Protein AF-A0A2N5FMS7-F1 (afdb_monomer)

Sequence (73 aa):
MKNDVKWCIREISSYWEFFFGHFKDHVNYKACDNYHQLKQEVDLFMEEYNHHRYQWGLEKMTPAQYRGHLLAA

Foldseek 3Di:
DVVVVVVVVVVVVVVVVVLVVVCVVQQPCVPDPDPVVSVVSVVVVVCCQQQPDQDVVLVRDGVVVSVVVVVVD

Structure (mmCIF, N/CA/C/O backbone):
data_AF-A0A2N5FMS7-F1
#
_entry.id   AF-A0A2N5FMS7-F1
#
loop_
_atom_site.group_PDB
_atom_site.id
_atom_site.type_symbol
_atom_site.label_atom_id
_atom_site.label_alt_id
_atom_site.label_comp_id
_atom_site.label_asym_id
_atom_site.label_entity_id
_atom_site.label_seq_id
_atom_site.pdbx_PDB_ins_code
_atom_site.Cartn_x
_atom_site.Cartn_y
_atom_site.Cartn_z
_atom_site.occupancy
_atom_site.B_iso_or_equiv
_atom_site.auth_seq_id
_atom_site.auth_comp_id
_atom_site.auth_asym_id
_atom_site.auth_atom_id
_atom_site.pdbx_PDB_model_num
ATOM 1 N N . MET A 1 1 ? 18.756 -26.052 -9.632 1.00 42.12 1 MET A N 1
ATOM 2 C CA . MET A 1 1 ? 17.344 -26.352 -9.308 1.00 42.12 1 MET A CA 1
ATOM 3 C C . MET A 1 1 ? 16.985 -26.468 -7.819 1.00 42.12 1 MET A C 1
ATOM 5 O O . MET A 1 1 ? 15.800 -26.488 -7.532 1.00 42.12 1 MET A O 1
ATOM 9 N N . LYS A 1 2 ? 17.921 -26.528 -6.849 1.00 33.28 2 LYS A N 1
ATOM 10 C CA . LYS A 1 2 ? 17.584 -26.418 -5.402 1.00 33.28 2 LYS A CA 1
ATOM 11 C C . LYS A 1 2 ? 17.884 -25.037 -4.787 1.00 33.28 2 LYS A C 1
ATOM 13 O O . LYS A 1 2 ? 17.559 -24.809 -3.628 1.00 33.28 2 LYS A O 1
ATOM 18 N N . ASN A 1 3 ? 18.472 -24.123 -5.562 1.00 31.70 3 ASN A N 1
ATOM 19 C CA . ASN A 1 3 ? 18.905 -22.804 -5.085 1.00 31.70 3 ASN A CA 1
ATOM 20 C C . ASN A 1 3 ? 17.942 -21.668 -5.466 1.00 31.70 3 ASN A C 1
ATOM 22 O O . ASN A 1 3 ? 17.948 -20.642 -4.796 1.00 31.70 3 ASN A O 1
ATOM 26 N N . ASP A 1 4 ? 17.063 -21.884 -6.446 1.00 33.06 4 ASP A N 1
ATOM 27 C CA . ASP A 1 4 ? 16.117 -20.865 -6.924 1.00 33.06 4 ASP A CA 1
ATOM 28 C C . ASP A 1 4 ? 14.939 -20.682 -5.948 1.00 33.06 4 ASP A C 1
ATOM 30 O O . ASP A 1 4 ? 14.517 -19.569 -5.651 1.00 33.06 4 ASP A O 1
ATOM 34 N N . VAL A 1 5 ? 14.486 -21.772 -5.317 1.00 35.28 5 VAL A N 1
ATOM 35 C CA . VAL A 1 5 ? 13.386 -21.738 -4.333 1.00 35.28 5 VAL A CA 1
ATOM 36 C C . VAL A 1 5 ? 13.797 -21.025 -3.037 1.00 35.28 5 VAL A C 1
ATOM 38 O O . VAL A 1 5 ? 12.987 -20.358 -2.398 1.00 35.28 5 VAL A O 1
ATOM 41 N N . LYS A 1 6 ? 15.076 -21.126 -2.650 1.00 29.52 6 LYS A N 1
ATOM 42 C CA . LYS A 1 6 ? 15.595 -20.499 -1.424 1.00 29.52 6 LYS A CA 1
ATOM 43 C C . LYS A 1 6 ? 15.762 -18.980 -1.572 1.00 29.52 6 LYS A C 1
ATOM 45 O O . LYS A 1 6 ? 15.691 -18.275 -0.568 1.00 29.52 6 LYS A O 1
ATOM 50 N N . TRP A 1 7 ? 15.948 -18.497 -2.803 1.00 26.17 7 TRP A N 1
ATOM 51 C CA . TRP A 1 7 ? 15.921 -17.074 -3.145 1.00 26.17 7 TRP A CA 1
ATOM 52 C C . TRP A 1 7 ? 14.490 -16.527 -3.165 1.00 26.17 7 TRP A C 1
ATOM 54 O O . TRP A 1 7 ? 14.221 -15.555 -2.462 1.00 26.17 7 TRP A O 1
ATOM 64 N N . CYS A 1 8 ? 13.549 -17.206 -3.838 1.00 32.97 8 CYS A N 1
ATOM 65 C CA . CYS A 1 8 ? 12.144 -16.778 -3.867 1.00 32.97 8 CYS A CA 1
ATOM 66 C C . CYS A 1 8 ? 11.533 -16.628 -2.466 1.00 32.97 8 CYS A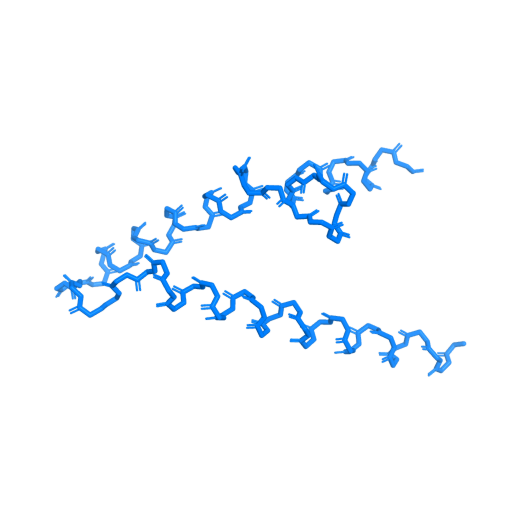 C 1
ATOM 68 O O . CYS A 1 8 ? 10.863 -15.639 -2.198 1.00 32.97 8 CYS A O 1
ATOM 70 N N . ILE A 1 9 ? 11.786 -17.563 -1.542 1.00 37.91 9 ILE A N 1
ATOM 71 C CA . ILE A 1 9 ? 11.224 -17.484 -0.179 1.00 37.91 9 ILE A CA 1
ATOM 72 C C . ILE A 1 9 ? 11.760 -16.263 0.589 1.00 37.91 9 ILE A C 1
ATOM 74 O O . ILE A 1 9 ? 11.030 -15.653 1.369 1.00 37.91 9 ILE A O 1
ATOM 78 N N . ARG A 1 10 ? 13.021 -15.880 0.361 1.00 38.09 10 ARG A N 1
ATOM 79 C CA . ARG A 1 10 ? 13.674 -14.783 1.083 1.00 38.09 10 ARG A CA 1
ATOM 80 C C . ARG A 1 10 ? 13.215 -13.411 0.581 1.00 38.09 10 ARG A C 1
ATOM 82 O O . ARG A 1 10 ? 12.998 -12.529 1.405 1.00 38.09 10 ARG A O 1
ATOM 89 N N . GLU A 1 11 ? 12.982 -13.266 -0.723 1.00 45.59 11 GLU A N 1
ATOM 90 C CA . GLU A 1 11 ? 12.419 -12.035 -1.296 1.00 45.59 11 GLU A CA 1
ATOM 91 C C . GLU A 1 11 ? 10.914 -11.885 -1.033 1.00 45.59 11 GLU A C 1
ATOM 93 O O . GLU A 1 11 ? 10.448 -10.786 -0.729 1.00 45.59 11 GLU A O 1
ATOM 98 N N . ILE A 1 12 ? 10.153 -12.987 -1.045 1.00 51.12 12 ILE A N 1
ATOM 99 C CA . ILE A 1 12 ? 8.721 -12.977 -0.709 1.00 51.12 12 ILE A CA 1
ATOM 100 C C . ILE A 1 12 ? 8.510 -12.562 0.755 1.00 51.12 12 ILE A C 1
ATOM 102 O O . ILE A 1 12 ? 7.640 -11.735 1.023 1.00 51.12 12 ILE A O 1
ATOM 106 N N . SER A 1 13 ? 9.317 -13.071 1.698 1.00 54.56 13 SER A N 1
ATOM 107 C CA . SER A 1 13 ? 9.228 -12.659 3.111 1.00 54.56 13 SER A CA 1
ATOM 108 C C . SER A 1 13 ? 9.497 -11.162 3.271 1.00 54.56 13 SER A C 1
ATOM 110 O O . SER A 1 13 ? 8.719 -10.476 3.927 1.00 54.56 13 SER A O 1
ATOM 112 N N . SER A 1 14 ? 10.528 -10.628 2.601 1.00 62.62 14 SER A N 1
ATOM 113 C CA . SER A 1 14 ? 10.825 -9.192 2.660 1.00 62.62 14 SER A CA 1
ATOM 114 C C . SER A 1 14 ? 9.754 -8.328 1.999 1.00 62.62 14 SER A C 1
ATOM 116 O O . SER A 1 14 ? 9.461 -7.245 2.497 1.00 62.62 14 SER A O 1
ATOM 118 N N . TYR A 1 15 ? 9.138 -8.801 0.911 1.00 68.38 15 TYR A N 1
ATOM 119 C CA . TYR A 1 15 ? 8.066 -8.077 0.233 1.00 68.38 15 TYR A CA 1
ATOM 120 C C . TYR A 1 15 ? 6.839 -7.935 1.137 1.00 68.38 15 TYR A C 1
ATOM 122 O O . TYR A 1 15 ? 6.346 -6.826 1.333 1.00 68.38 15 TYR A O 1
ATOM 130 N N . TRP A 1 16 ? 6.380 -9.038 1.738 1.00 73.19 16 TRP A N 1
ATOM 131 C CA . TRP A 1 16 ? 5.229 -9.011 2.640 1.00 73.19 16 TRP A CA 1
ATOM 132 C C . TRP A 1 16 ? 5.515 -8.223 3.918 1.00 73.19 16 TRP A C 1
ATOM 134 O O . TRP A 1 16 ? 4.678 -7.426 4.333 1.00 73.19 16 TRP A O 1
ATOM 144 N N . GLU A 1 17 ? 6.689 -8.389 4.528 1.00 75.50 17 GLU A N 1
ATOM 145 C CA . GLU A 1 17 ? 7.077 -7.633 5.725 1.00 75.50 17 GLU A CA 1
ATOM 146 C C . GLU A 1 17 ? 7.142 -6.125 5.456 1.00 75.50 17 GLU A C 1
ATOM 148 O O . GLU A 1 17 ? 6.617 -5.333 6.240 1.00 75.50 17 GLU A O 1
ATOM 153 N N . PHE A 1 18 ? 7.713 -5.721 4.321 1.00 77.44 18 PHE A N 1
ATOM 154 C CA . PHE A 1 18 ? 7.782 -4.321 3.908 1.00 77.44 18 PHE A CA 1
ATOM 155 C C . PHE A 1 18 ? 6.398 -3.750 3.578 1.00 77.44 18 PHE A C 1
ATOM 157 O O . PHE A 1 18 ? 6.053 -2.653 4.021 1.00 77.44 18 PHE A O 1
ATOM 164 N N . PHE A 1 19 ? 5.580 -4.507 2.843 1.00 81.19 19 PHE A N 1
ATOM 165 C CA . PHE A 1 19 ? 4.206 -4.138 2.521 1.00 81.19 19 PHE A CA 1
ATOM 166 C C . PHE A 1 19 ? 3.375 -3.930 3.791 1.00 81.19 19 PHE A C 1
ATOM 168 O O . PHE A 1 19 ? 2.791 -2.864 3.970 1.00 81.19 19 PHE 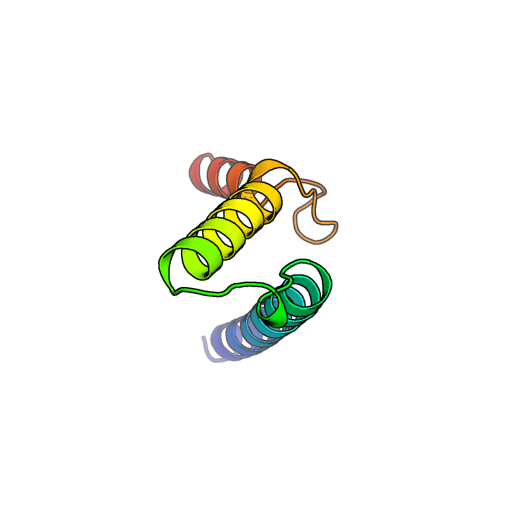A O 1
ATOM 175 N N . PHE A 1 20 ? 3.369 -4.900 4.712 1.00 80.12 20 PHE A N 1
ATOM 176 C CA . PHE A 1 20 ? 2.599 -4.804 5.953 1.00 80.12 20 PHE A CA 1
ATOM 177 C C . PHE A 1 20 ? 3.160 -3.771 6.933 1.00 80.12 20 PHE A C 1
ATOM 179 O O . PHE A 1 20 ? 2.390 -3.224 7.722 1.00 80.12 20 PHE A O 1
ATOM 186 N N . GLY A 1 21 ? 4.462 -3.480 6.887 1.00 83.38 21 GLY A N 1
ATOM 187 C CA . GLY A 1 21 ? 5.050 -2.340 7.589 1.00 83.38 21 GLY A CA 1
ATOM 188 C C . GLY A 1 21 ? 4.431 -1.027 7.112 1.00 83.38 21 GLY A C 1
ATOM 189 O O . GLY A 1 21 ? 3.801 -0.320 7.890 1.00 83.38 21 GLY A O 1
ATOM 190 N N . HIS A 1 22 ? 4.496 -0.761 5.807 1.00 79.69 22 HIS A N 1
ATOM 191 C CA . HIS A 1 22 ? 3.943 0.466 5.229 1.00 79.69 22 HIS A CA 1
ATOM 192 C C . HIS A 1 22 ? 2.428 0.581 5.323 1.00 79.69 22 HIS A C 1
ATOM 194 O O . HIS A 1 22 ? 1.909 1.679 5.512 1.00 79.69 22 HIS A O 1
ATOM 200 N N . PHE A 1 23 ? 1.728 -0.542 5.205 1.00 85.69 23 PHE A N 1
ATOM 201 C CA . PHE A 1 23 ? 0.285 -0.600 5.358 1.00 85.69 23 PHE A CA 1
ATOM 202 C C . PHE A 1 23 ? -0.145 -0.128 6.752 1.00 85.69 23 PHE A C 1
ATOM 204 O O . PHE A 1 23 ? -1.078 0.657 6.871 1.00 85.69 23 PHE A O 1
ATOM 211 N N . LYS A 1 24 ? 0.568 -0.542 7.809 1.00 83.50 24 LYS A N 1
ATOM 212 C CA . LYS A 1 24 ? 0.269 -0.121 9.188 1.00 83.50 24 LYS A CA 1
ATOM 213 C C . LYS A 1 24 ? 0.509 1.367 9.434 1.00 83.50 24 LYS A C 1
ATOM 215 O O . LYS A 1 24 ? -0.171 1.931 10.285 1.00 83.50 24 LYS A O 1
ATOM 220 N N . ASP A 1 25 ? 1.452 1.971 8.716 1.00 83.56 25 ASP A N 1
ATOM 221 C CA . ASP A 1 25 ? 1.760 3.398 8.846 1.00 83.56 25 ASP A CA 1
ATOM 222 C C . ASP A 1 25 ? 0.760 4.287 8.091 1.00 83.56 25 ASP A C 1
ATOM 224 O O . ASP A 1 25 ? 0.476 5.396 8.533 1.00 83.56 25 ASP A O 1
ATOM 228 N N . HIS A 1 26 ? 0.239 3.821 6.950 1.00 79.19 26 HIS A N 1
ATOM 229 C CA . HIS A 1 26 ? -0.646 4.615 6.088 1.00 79.19 26 HIS A CA 1
ATOM 230 C C . HIS A 1 26 ? -2.137 4.381 6.332 1.00 79.19 26 HIS A C 1
ATOM 232 O O . HIS A 1 26 ? -2.918 5.315 6.179 1.00 79.19 26 HIS A O 1
ATOM 238 N N . VAL A 1 27 ? -2.554 3.164 6.692 1.00 83.94 27 VAL A N 1
ATOM 239 C CA . VAL A 1 27 ? -3.978 2.836 6.840 1.00 83.94 27 VAL A CA 1
ATOM 240 C C . VAL A 1 27 ? -4.411 3.028 8.285 1.00 83.94 27 VAL A C 1
ATOM 242 O O . VAL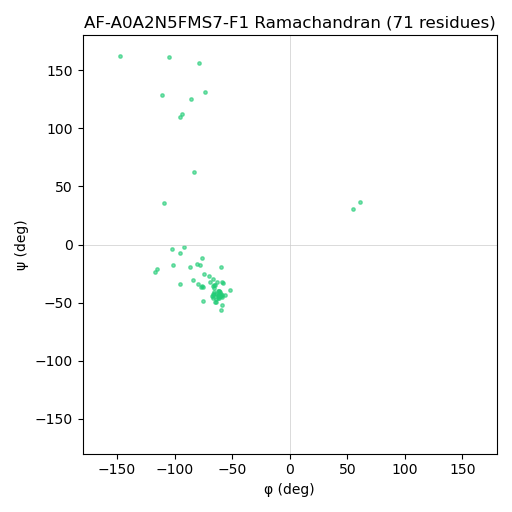 A 1 27 ? -4.042 2.256 9.175 1.00 83.94 27 VAL A O 1
ATOM 245 N N . ASN A 1 28 ? -5.261 4.025 8.530 1.00 82.06 28 ASN A N 1
ATOM 246 C CA . ASN A 1 28 ? -5.832 4.273 9.852 1.00 82.06 28 ASN A CA 1
ATOM 247 C C . ASN A 1 28 ? -7.061 3.386 10.115 1.00 82.06 28 ASN A C 1
ATOM 249 O O . ASN A 1 28 ? -8.170 3.864 10.343 1.00 82.06 28 ASN A O 1
ATOM 253 N N . TYR A 1 29 ? -6.855 2.067 10.131 1.00 78.88 29 TYR A N 1
ATOM 254 C CA . TYR A 1 29 ? -7.924 1.074 10.315 1.00 78.88 29 TYR A CA 1
ATOM 255 C C . TYR A 1 29 ? -8.684 1.213 11.646 1.00 78.88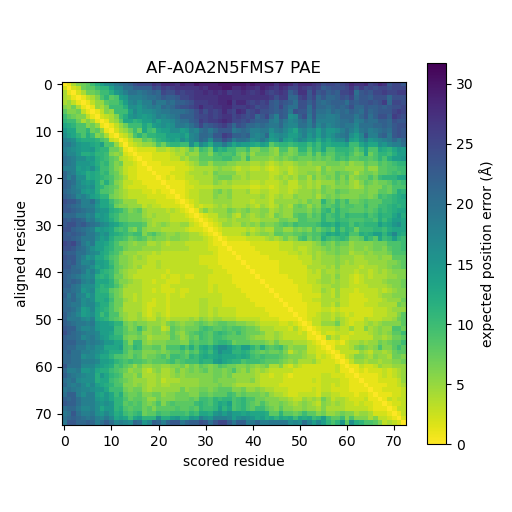 29 TYR A C 1
ATOM 257 O O . TYR A 1 29 ? -9.785 0.688 11.781 1.00 78.88 29 TYR A O 1
ATOM 265 N N . LYS A 1 30 ? -8.107 1.902 12.642 1.00 81.94 30 LYS A N 1
ATOM 266 C CA . LYS A 1 30 ? -8.748 2.168 13.941 1.00 81.94 30 LYS A CA 1
ATOM 267 C C . LYS A 1 30 ? -9.777 3.296 13.888 1.00 81.94 30 LYS A C 1
ATOM 269 O O . LYS A 1 30 ? -10.576 3.402 14.811 1.00 81.94 30 LYS A O 1
ATOM 274 N N . ALA A 1 31 ? -9.732 4.133 12.855 1.00 84.38 31 ALA A N 1
ATOM 275 C CA . ALA A 1 31 ? -10.689 5.213 12.635 1.00 84.38 31 ALA A CA 1
ATOM 276 C C . ALA A 1 31 ? -11.875 4.793 11.750 1.00 84.38 31 ALA A C 1
ATOM 278 O O . ALA A 1 31 ? -12.758 5.606 11.502 1.00 84.38 31 ALA A O 1
ATOM 279 N N . CYS A 1 32 ? -11.898 3.550 11.258 1.00 88.38 32 CYS A N 1
ATOM 280 C CA . CYS A 1 32 ? -12.996 3.036 10.446 1.00 88.38 32 CYS A CA 1
ATOM 281 C C . CYS A 1 32 ? -14.113 2.478 11.339 1.00 88.38 32 CYS A C 1
ATOM 283 O O . CYS A 1 32 ? -13.883 1.557 12.122 1.00 88.38 32 CYS A O 1
ATOM 285 N N . ASP A 1 33 ? -15.338 2.966 11.155 1.00 87.50 33 ASP A N 1
ATOM 286 C CA . ASP A 1 33 ? -16.509 2.555 11.942 1.00 87.50 33 ASP A CA 1
ATOM 287 C C . ASP A 1 33 ? -17.208 1.316 11.369 1.00 87.50 33 ASP A C 1
ATOM 289 O O . ASP A 1 33 ? -17.989 0.642 12.042 1.00 87.50 33 ASP A O 1
ATOM 293 N N . ASN A 1 34 ? -16.969 1.016 10.092 1.00 91.31 34 ASN A N 1
ATOM 294 C CA . ASN A 1 34 ? -17.602 -0.096 9.397 1.00 91.31 34 ASN A CA 1
ATOM 295 C C . ASN A 1 34 ? -16.682 -0.722 8.343 1.00 91.31 34 ASN A C 1
ATOM 297 O O . ASN A 1 34 ? -15.703 -0.131 7.883 1.00 91.31 34 ASN A O 1
ATOM 301 N N . TYR A 1 35 ? -17.038 -1.941 7.934 1.00 91.06 35 TYR A N 1
ATOM 302 C CA . TYR A 1 35 ? -16.282 -2.719 6.954 1.00 91.06 35 TYR A CA 1
ATOM 303 C C . TYR A 1 35 ? -16.109 -1.997 5.609 1.00 91.06 35 TYR A C 1
ATOM 305 O O . TYR A 1 35 ? -15.077 -2.153 4.963 1.00 91.06 35 TYR A O 1
ATOM 313 N N . HIS A 1 36 ? -17.090 -1.192 5.188 1.00 91.94 36 HIS A N 1
ATOM 314 C CA . HIS A 1 36 ? -17.016 -0.476 3.917 1.00 91.94 36 HIS A CA 1
ATOM 315 C C . HIS A 1 36 ? -15.917 0.589 3.93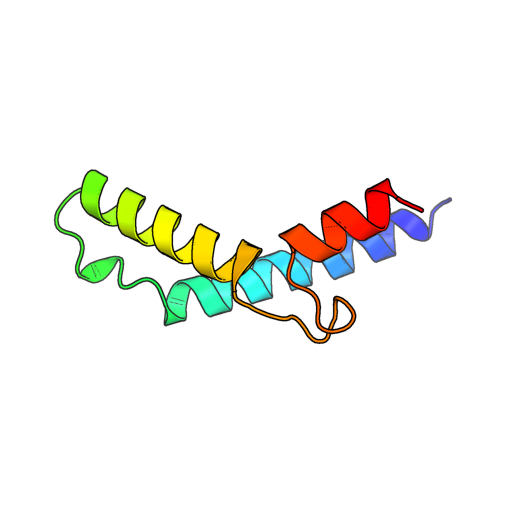2 1.00 91.94 36 HIS A C 1
ATOM 317 O O . HIS A 1 36 ? -15.116 0.641 3.005 1.00 91.94 36 HIS A O 1
ATOM 323 N N . GLN A 1 37 ? -15.831 1.385 5.000 1.00 88.50 37 GLN A N 1
ATOM 324 C CA . GLN A 1 37 ? -14.762 2.371 5.176 1.00 88.50 37 GLN A CA 1
ATOM 325 C C . GLN A 1 37 ? -13.388 1.704 5.232 1.00 88.50 37 GLN A C 1
ATOM 327 O O . GLN A 1 37 ? -12.472 2.137 4.544 1.00 88.50 37 GLN A O 1
ATOM 332 N N . LEU A 1 38 ? -13.261 0.601 5.979 1.00 90.31 38 LEU A N 1
ATOM 333 C CA . LEU A 1 38 ? -12.008 -0.153 6.029 1.00 90.31 38 LEU A CA 1
ATOM 334 C C . LEU A 1 38 ? -11.599 -0.655 4.639 1.00 90.31 38 LEU A C 1
ATOM 336 O O . LEU A 1 38 ? -10.437 -0.548 4.261 1.00 90.31 38 LEU A O 1
ATOM 340 N N . LYS A 1 39 ? -12.550 -1.193 3.870 1.00 91.69 39 LYS A N 1
ATOM 341 C CA . LYS A 1 39 ? -12.292 -1.649 2.505 1.00 91.69 39 LYS A CA 1
ATOM 342 C C . LYS A 1 39 ? -11.848 -0.493 1.604 1.00 91.69 39 LYS A C 1
ATOM 344 O O . LYS A 1 39 ? -10.884 -0.657 0.872 1.00 91.69 39 LYS A O 1
ATOM 349 N N . GLN A 1 40 ? -12.502 0.664 1.693 1.00 91.31 40 GLN A N 1
ATOM 350 C CA . GLN A 1 40 ? -12.126 1.848 0.916 1.00 91.31 40 GLN A CA 1
ATOM 351 C C . GLN A 1 40 ? -10.707 2.327 1.237 1.00 91.31 40 GLN A C 1
ATOM 353 O O . GLN A 1 40 ? -9.947 2.603 0.318 1.00 91.31 40 GLN A O 1
ATOM 358 N N . GLU A 1 41 ? -10.325 2.375 2.512 1.00 90.06 41 GLU A N 1
ATOM 359 C CA . GLU A 1 41 ? -8.963 2.737 2.926 1.00 90.06 41 GLU A CA 1
ATOM 360 C C . GLU A 1 41 ? -7.914 1.753 2.386 1.00 90.06 41 GLU A C 1
ATOM 362 O O . GLU A 1 41 ? -6.849 2.156 1.918 1.00 90.06 41 GLU A O 1
ATOM 367 N N . VAL A 1 42 ? -8.226 0.453 2.399 1.00 90.06 42 VAL A N 1
ATOM 368 C CA . VAL A 1 42 ? -7.368 -0.579 1.801 1.00 90.06 42 VAL A CA 1
ATOM 369 C C . VAL A 1 42 ? -7.250 -0.384 0.290 1.00 90.06 42 VAL A C 1
ATOM 371 O O . VAL A 1 42 ? -6.140 -0.435 -0.234 1.00 90.06 42 VAL A O 1
ATOM 374 N N . ASP A 1 43 ? -8.363 -0.153 -0.405 1.00 90.00 43 ASP A N 1
ATOM 375 C CA . ASP A 1 43 ? -8.385 0.033 -1.858 1.00 90.00 43 ASP A CA 1
ATOM 376 C C . ASP A 1 43 ? -7.568 1.277 -2.263 1.00 90.00 43 ASP A C 1
ATOM 378 O O . ASP A 1 43 ? -6.722 1.191 -3.154 1.00 90.00 43 ASP A O 1
ATOM 382 N N . LEU A 1 44 ? -7.728 2.394 -1.541 1.00 89.69 44 LEU A N 1
ATOM 383 C CA . LEU A 1 44 ? -6.946 3.620 -1.739 1.00 89.69 44 LEU A CA 1
ATOM 384 C C . LEU A 1 44 ? -5.451 3.387 -1.509 1.00 89.69 44 LEU A C 1
ATOM 386 O O . LEU A 1 44 ? -4.621 3.782 -2.328 1.00 89.69 44 LEU A O 1
ATOM 390 N N . PHE A 1 45 ? -5.089 2.698 -0.425 1.00 89.56 45 PHE A N 1
ATOM 391 C CA . PHE A 1 45 ? -3.695 2.354 -0.162 1.00 89.56 45 PHE A CA 1
ATOM 392 C C . PHE A 1 45 ? -3.098 1.481 -1.274 1.00 89.56 45 PHE A C 1
ATOM 394 O O . PHE A 1 45 ? -1.949 1.680 -1.673 1.00 89.56 45 PHE A O 1
ATOM 401 N N . MET A 1 46 ? -3.861 0.511 -1.783 1.00 89.06 46 MET A N 1
ATOM 402 C CA . MET A 1 46 ? -3.414 -0.375 -2.858 1.00 89.06 46 MET A CA 1
ATOM 403 C C . MET A 1 46 ? -3.194 0.384 -4.165 1.00 89.06 46 MET A C 1
ATOM 405 O O . MET A 1 46 ? -2.238 0.084 -4.883 1.00 89.06 46 MET A O 1
ATOM 409 N N . GLU A 1 47 ? -4.034 1.367 -4.477 1.00 89.06 47 GLU A N 1
ATOM 410 C CA . GLU A 1 47 ? -3.854 2.223 -5.649 1.00 89.06 47 GLU A CA 1
ATOM 411 C C . GLU A 1 47 ? -2.575 3.063 -5.534 1.00 89.06 47 GLU A C 1
ATOM 413 O O . GLU A 1 47 ? -1.713 2.998 -6.416 1.00 89.06 47 GLU A O 1
ATOM 418 N N . GLU A 1 48 ? -2.372 3.731 -4.397 1.00 87.06 48 GLU A N 1
ATOM 419 C CA . GLU A 1 48 ? -1.159 4.509 -4.119 1.00 87.06 48 GLU A CA 1
ATOM 420 C C . GLU A 1 48 ? 0.116 3.65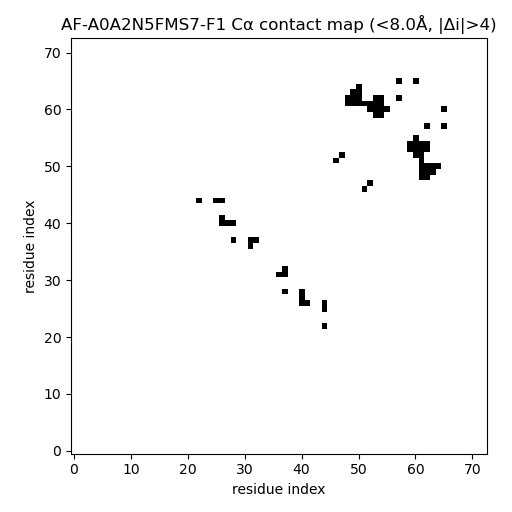6 -4.184 1.00 87.06 48 GLU A C 1
ATOM 422 O O . GLU A 1 48 ? 1.110 4.032 -4.818 1.00 87.06 48 GLU A O 1
ATOM 427 N N . TYR A 1 49 ? 0.092 2.468 -3.576 1.00 84.94 49 TYR A N 1
ATOM 428 C CA . TYR A 1 49 ? 1.234 1.559 -3.557 1.00 84.94 49 TYR A CA 1
ATOM 429 C C . TYR A 1 49 ? 1.586 1.033 -4.956 1.00 84.94 49 TYR A C 1
ATOM 431 O O . TYR A 1 49 ? 2.768 0.937 -5.294 1.00 84.94 49 TYR A O 1
ATOM 439 N N . ASN A 1 50 ? 0.583 0.703 -5.775 1.00 84.81 50 ASN A N 1
ATOM 440 C CA . ASN A 1 50 ? 0.790 0.077 -7.083 1.00 84.81 50 ASN A CA 1
ATOM 441 C C . ASN A 1 50 ? 1.087 1.072 -8.209 1.00 84.81 50 ASN A C 1
ATOM 443 O O . ASN A 1 50 ? 1.791 0.703 -9.154 1.00 84.81 50 ASN A O 1
ATOM 447 N N . HIS A 1 51 ? 0.562 2.298 -8.131 1.00 84.75 51 HIS A N 1
ATOM 448 C CA . HIS A 1 51 ? 0.581 3.251 -9.246 1.00 84.75 51 HIS A CA 1
ATOM 449 C C . HIS A 1 51 ? 1.366 4.533 -8.982 1.00 84.75 51 HIS A C 1
ATOM 451 O O . HIS A 1 51 ? 1.847 5.127 -9.945 1.00 84.75 51 HIS A O 1
ATOM 457 N N . HIS A 1 52 ? 1.550 4.942 -7.726 1.00 81.12 52 HIS A N 1
ATOM 458 C CA . HIS A 1 52 ? 2.152 6.243 -7.407 1.00 81.12 52 HIS A C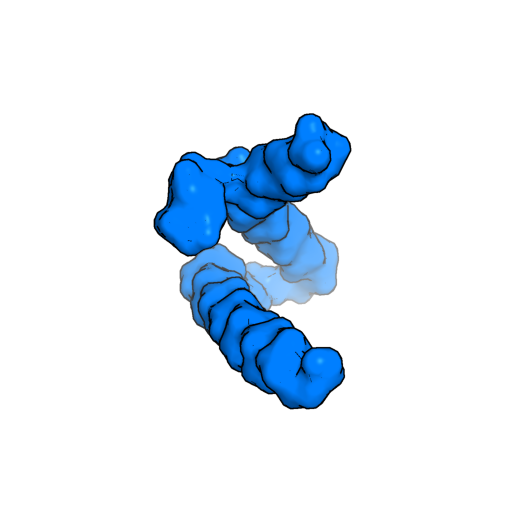A 1
ATOM 459 C C . HIS A 1 52 ? 3.498 6.127 -6.684 1.00 81.12 52 HIS A C 1
ATOM 461 O O . HIS A 1 52 ?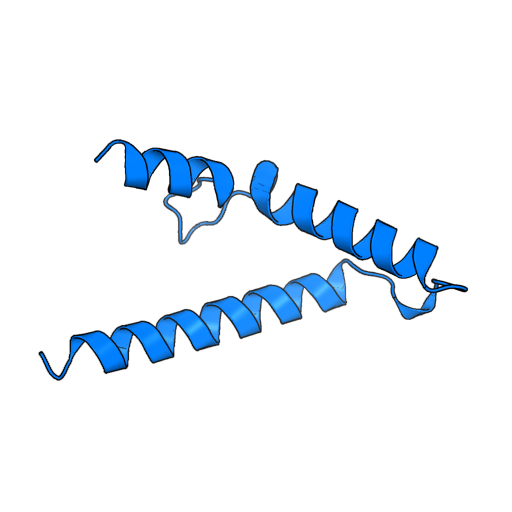 4.320 7.045 -6.736 1.00 81.12 52 HIS A O 1
ATOM 467 N N . ARG A 1 53 ? 3.782 4.980 -6.056 1.00 77.12 53 ARG A N 1
ATOM 468 C CA . ARG A 1 53 ? 5.009 4.781 -5.283 1.00 77.12 53 ARG A CA 1
ATOM 469 C C . ARG A 1 53 ? 6.125 4.102 -6.078 1.00 77.12 53 ARG A C 1
ATOM 471 O O . ARG A 1 53 ? 6.104 2.898 -6.320 1.00 77.12 53 ARG A O 1
ATOM 478 N N . TYR A 1 54 ? 7.164 4.870 -6.387 1.00 78.19 54 TYR A N 1
ATOM 479 C CA . TYR A 1 54 ? 8.396 4.352 -6.980 1.00 78.19 54 TYR A CA 1
ATOM 480 C C . TYR A 1 54 ? 9.237 3.587 -5.954 1.00 78.19 54 TYR A C 1
ATOM 482 O O . TYR A 1 54 ? 9.502 4.083 -4.854 1.00 78.19 54 TYR A O 1
ATOM 490 N N . GLN A 1 55 ? 9.683 2.384 -6.315 1.00 77.69 55 GLN A N 1
ATOM 491 C CA . GLN A 1 55 ? 10.456 1.522 -5.424 1.00 77.69 55 GLN A CA 1
ATOM 492 C C . GLN A 1 55 ? 11.904 1.404 -5.899 1.00 77.69 55 GLN A C 1
ATOM 494 O O . GLN A 1 55 ? 12.174 1.062 -7.048 1.00 77.69 55 GLN A O 1
ATOM 499 N N . TRP A 1 56 ? 12.855 1.652 -4.995 1.00 73.62 56 TRP A N 1
ATOM 500 C CA . TRP A 1 56 ? 14.289 1.548 -5.294 1.00 73.62 56 TRP A CA 1
ATOM 501 C C . TRP A 1 56 ? 14.697 0.144 -5.761 1.00 73.62 56 TRP A C 1
ATOM 503 O O . TRP A 1 56 ? 15.573 0.026 -6.610 1.00 73.62 56 TRP A O 1
ATOM 513 N N . GLY A 1 57 ? 14.028 -0.897 -5.252 1.00 71.25 57 GLY A N 1
ATOM 514 C CA . GLY A 1 57 ? 14.233 -2.286 -5.675 1.00 71.25 57 GLY A CA 1
ATOM 515 C C . GLY A 1 57 ? 13.605 -2.648 -7.026 1.00 71.25 57 GLY A C 1
ATOM 516 O O . GLY A 1 57 ? 13.931 -3.696 -7.565 1.00 71.25 57 GLY A O 1
ATOM 517 N N . LEU A 1 58 ? 12.746 -1.791 -7.588 1.00 71.31 58 LEU A N 1
ATOM 518 C CA . LEU A 1 58 ? 12.097 -1.984 -8.891 1.00 71.31 58 LEU A CA 1
ATOM 519 C C . LEU A 1 58 ? 12.654 -1.014 -9.939 1.00 71.31 58 LEU A C 1
ATOM 521 O O . LEU A 1 58 ? 11.901 -0.458 -10.728 1.00 71.31 58 LEU A O 1
ATOM 525 N N . GLU A 1 59 ? 13.955 -0.716 -9.886 1.00 79.94 59 GLU A N 1
ATOM 526 C CA . GLU A 1 59 ? 14.609 0.243 -10.795 1.00 79.94 59 GLU A CA 1
ATOM 527 C C . GLU A 1 59 ? 13.955 1.636 -10.808 1.00 79.94 59 GLU A C 1
ATOM 529 O O . GLU A 1 59 ? 13.986 2.352 -11.807 1.00 79.94 59 GLU A O 1
ATOM 534 N N . LYS A 1 60 ? 13.375 2.049 -9.673 1.00 81.12 60 LYS A N 1
ATOM 535 C CA . LYS A 1 60 ? 12.578 3.280 -9.552 1.00 81.12 60 LYS A CA 1
ATOM 536 C C . LYS A 1 60 ? 11.341 3.276 -10.455 1.00 81.12 60 LYS A C 1
ATOM 538 O O . LYS A 1 60 ? 10.955 4.326 -10.958 1.00 81.12 60 LYS A O 1
ATOM 543 N N . MET A 1 61 ? 10.705 2.122 -10.619 1.00 83.06 61 MET A N 1
ATOM 544 C CA . MET A 1 61 ? 9.374 1.974 -11.205 1.00 83.06 61 MET A CA 1
ATOM 545 C C . MET A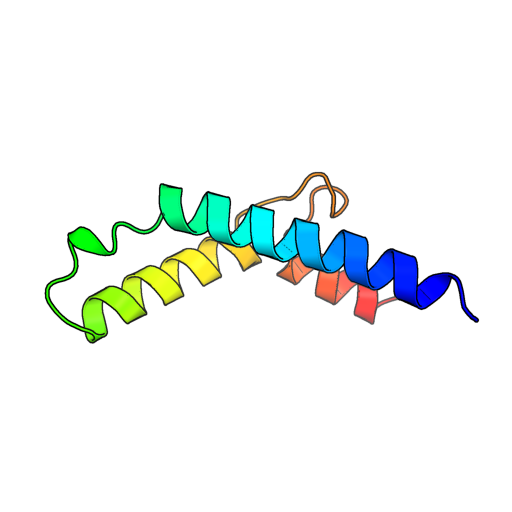 1 61 ? 8.335 1.695 -10.118 1.00 83.06 61 MET A C 1
ATOM 547 O O . MET A 1 61 ? 8.659 1.295 -8.993 1.00 83.06 61 MET A O 1
ATOM 551 N N . THR A 1 62 ? 7.070 1.921 -10.454 1.00 84.81 62 THR A N 1
ATOM 552 C CA . THR A 1 62 ? 5.944 1.442 -9.649 1.00 84.81 62 THR A CA 1
ATOM 553 C C . THR A 1 62 ? 5.714 -0.049 -9.918 1.00 84.81 62 THR A C 1
ATOM 555 O O . THR A 1 62 ? 6.080 -0.540 -10.993 1.00 84.81 62 THR A O 1
ATOM 558 N N . PRO A 1 63 ? 5.088 -0.800 -8.994 1.00 83.25 63 PRO A N 1
ATOM 559 C CA . PRO A 1 63 ? 4.759 -2.207 -9.227 1.00 83.25 63 PRO A CA 1
ATOM 560 C C . PRO A 1 63 ? 3.995 -2.449 -10.540 1.00 83.25 63 PRO A C 1
ATOM 562 O O . PRO A 1 63 ? 4.290 -3.403 -11.264 1.00 83.25 63 PRO A O 1
ATOM 565 N N . ALA A 1 64 ? 3.058 -1.561 -10.895 1.00 85.62 64 ALA A N 1
ATOM 566 C CA . ALA A 1 64 ? 2.312 -1.651 -12.148 1.00 85.62 64 ALA A CA 1
ATOM 567 C C . ALA A 1 64 ? 3.203 -1.446 -13.388 1.00 85.62 64 ALA A C 1
ATOM 569 O O . ALA A 1 64 ? 3.083 -2.189 -14.365 1.00 85.62 64 ALA A O 1
ATOM 570 N N . GLN A 1 65 ? 4.119 -0.475 -13.344 1.00 81.00 65 GLN A N 1
ATOM 571 C CA . GLN A 1 65 ? 5.072 -0.213 -14.429 1.00 81.00 65 GLN A CA 1
ATOM 572 C C . GLN A 1 65 ? 6.066 -1.364 -14.599 1.00 81.00 65 GLN A C 1
ATOM 574 O O . GLN A 1 65 ? 6.292 -1.827 -15.716 1.00 81.00 65 GLN A O 1
ATOM 579 N N . TYR A 1 66 ? 6.599 -1.876 -13.489 1.00 82.81 66 TYR A N 1
ATOM 580 C CA . TYR A 1 66 ? 7.533 -2.996 -13.492 1.00 82.81 66 TYR A CA 1
ATOM 581 C C . TYR A 1 66 ? 6.904 -4.262 -14.088 1.00 82.81 66 TYR A C 1
ATOM 583 O O . TYR A 1 66 ? 7.523 -4.945 -14.901 1.00 82.81 66 TYR A O 1
ATOM 591 N N . ARG A 1 67 ? 5.628 -4.541 -13.782 1.00 83.38 67 ARG A N 1
ATOM 592 C CA . ARG A 1 67 ? 4.882 -5.641 -14.414 1.00 83.38 67 ARG A CA 1
ATOM 593 C C . ARG A 1 67 ? 4.810 -5.491 -15.937 1.00 83.38 67 ARG A C 1
ATOM 595 O O . ARG A 1 67 ? 4.977 -6.477 -16.647 1.00 83.38 67 ARG A O 1
ATOM 602 N N . GLY A 1 68 ? 4.547 -4.282 -16.433 1.00 83.12 68 GLY A N 1
ATOM 603 C CA . GLY A 1 68 ? 4.532 -3.996 -17.870 1.00 83.12 68 GLY A CA 1
ATOM 604 C C . GLY A 1 68 ? 5.897 -4.216 -18.523 1.00 83.12 68 GLY A C 1
ATOM 605 O O . GLY A 1 68 ? 5.967 -4.800 -19.599 1.00 83.12 68 GLY A O 1
ATOM 606 N N . HIS A 1 69 ? 6.974 -3.820 -17.840 1.00 80.56 69 HIS A N 1
ATOM 607 C CA . HIS A 1 69 ? 8.346 -4.048 -18.290 1.00 80.56 69 HIS A CA 1
ATOM 608 C C . HIS A 1 69 ? 8.678 -5.544 -18.407 1.00 80.56 69 HIS A C 1
ATOM 610 O O . HIS A 1 69 ? 9.177 -5.975 -19.441 1.00 80.56 69 HIS A O 1
ATOM 616 N N . LEU A 1 70 ? 8.321 -6.352 -17.400 1.00 82.12 70 LEU A N 1
ATOM 617 C CA . LEU A 1 70 ? 8.535 -7.805 -17.417 1.00 82.12 70 LEU A CA 1
ATOM 618 C C . LEU A 1 70 ? 7.766 -8.532 -18.527 1.00 82.12 70 LEU A C 1
ATOM 620 O O . LEU A 1 70 ? 8.224 -9.559 -19.007 1.00 82.12 70 LEU A O 1
ATOM 624 N N . LEU A 1 71 ? 6.583 -8.041 -18.905 1.00 80.25 71 LEU A N 1
ATOM 625 C CA . LEU A 1 71 ? 5.768 -8.641 -19.968 1.00 80.25 71 LEU A CA 1
ATOM 626 C C . LEU A 1 71 ? 6.236 -8.253 -21.378 1.00 80.25 71 LEU A C 1
ATOM 628 O O . LEU A 1 71 ? 5.817 -8.882 -22.347 1.00 80.25 71 LEU A O 1
ATOM 632 N N . ALA A 1 72 ? 7.045 -7.200 -21.492 1.00 72.25 72 ALA A N 1
ATOM 633 C CA . ALA A 1 72 ? 7.597 -6.715 -22.753 1.00 72.25 72 ALA A CA 1
ATOM 634 C C . ALA A 1 72 ? 9.014 -7.252 -23.047 1.00 72.25 72 ALA A C 1
ATOM 636 O O . ALA A 1 72 ? 9.523 -7.000 -24.140 1.00 72.25 72 ALA A O 1
ATOM 637 N N . ALA A 1 73 ? 9.634 -7.947 -22.087 1.00 59.28 73 ALA A N 1
ATOM 638 C CA . ALA A 1 73 ? 10.952 -8.580 -22.186 1.00 59.28 73 ALA A CA 1
ATOM 639 C C . ALA A 1 73 ? 10.842 -10.051 -22.618 1.00 59.28 73 ALA A C 1
ATOM 641 O O . ALA A 1 73 ? 11.740 -10.501 -23.367 1.00 59.28 73 ALA A O 1
#

Solvent-accessible surface area (backbone atoms only — not comparable to full-atom values): 4259 Å² total; per-residue (Å²): 132,81,63,61,64,64,48,52,56,56,52,50,51,51,49,52,52,51,48,55,51,53,46,63,76,70,46,66,66,86,78,40,91,45,72,68,56,41,49,49,48,50,51,52,51,51,50,44,53,33,70,70,39,62,31,80,93,49,83,60,28,20,59,56,54,44,53,53,52,65,75,74,108

Radius of gyration: 15.31 Å; Cα contacts (8 Å, |Δi|>4): 37; chains: 1; bounding box: 36×33×37 Å

Mean predicted aligned error: 9.28 Å

Secondary structure (DSSP, 8-state):
--SHHHHHHHHHHHHHHHHHHHHHHH--GGG--SHHHHHHHHHHHHHIIIII--BGGGTTB-HHHHHHHHHH-

pLDDT: mean 74.38, std 18.46, range [26.17, 91.94]